Protein AF-A0A820NR62-F1 (afdb_monomer)

Mean predicted aligned error: 10.39 Å

Foldseek 3Di:
DVVVVVVVVVVVVVVVVPDQQDKDKAQADPPDPDDHWPGIDIDRHDQDVHDDDDPRRGVVDDDDDDDD

Radius of gyration: 21.33 Å; Cα contacts (8 Å, |Δi|>4): 46; chains: 1; bounding box: 70×34×32 Å

Secondary structure (DSSP, 8-state):
-HHHHHHHHHHHHHHHHT-----EEE---TTSSSS--SS-EEE-S--SS--PPPTTS-TT--------

Solvent-accessible surface area (backbone atoms only — not comparable to full-atom values): 4640 Å² total; per-residue (Å²): 119,70,68,62,53,54,51,52,53,51,50,51,53,54,56,64,73,65,62,74,73,72,60,48,70,49,75,51,47,87,87,49,96,61,93,40,48,77,54,67,46,76,42,67,59,83,80,69,93,63,74,89,74,62,90,66,53,58,66,84,69,80,83,92,78,87,87,130

Sequence (68 aa):
MIHQVKLLFFVSYILFNQYPIETTIFTCNTFASCGCSRYNVAINARIIGGEPAVNHSWGWAVSLRVLN

InterPro domains:
  IPR009003 Peptidase S1, PA clan [SSF50494] (15-66)

pLDDT: mean 82.12, std 9.68, range [59.22, 95.94]

Structure (mmCIF, N/CA/C/O backbone):
data_AF-A0A820NR62-F1
#
_entry.id   AF-A0A820NR62-F1
#
loop_
_atom_site.group_PDB
_atom_site.id
_atom_site.type_symbol
_atom_site.label_atom_id
_atom_site.label_alt_id
_atom_site.label_comp_id
_atom_site.label_asym_id
_atom_site.label_entity_id
_atom_site.label_seq_id
_atom_site.pdbx_PDB_ins_code
_atom_site.Cartn_x
_atom_site.Cartn_y
_atom_site.Cartn_z
_atom_site.occupancy
_atom_site.B_iso_or_equiv
_atom_site.auth_seq_id
_atom_site.auth_comp_id
_atom_site.auth_asym_id
_atom_site.auth_atom_id
_atom_site.pdbx_PDB_model_num
ATOM 1 N N . MET A 1 1 ? 46.085 19.144 15.366 1.00 59.22 1 MET A N 1
ATOM 2 C CA . MET A 1 1 ? 44.717 18.854 15.860 1.00 59.22 1 MET A CA 1
ATOM 3 C C . MET A 1 1 ? 43.619 19.134 14.817 1.00 59.22 1 MET A C 1
ATOM 5 O O . MET A 1 1 ? 42.743 18.303 14.661 1.00 59.22 1 MET A O 1
ATOM 9 N N . ILE A 1 2 ? 43.688 20.220 14.031 1.00 62.34 2 ILE A N 1
ATOM 10 C CA . ILE A 1 2 ? 42.679 20.609 13.009 1.00 62.34 2 ILE A CA 1
ATOM 11 C C . ILE A 1 2 ? 42.554 19.652 11.797 1.00 62.34 2 ILE A C 1
ATOM 13 O O . ILE A 1 2 ? 41.457 19.450 11.283 1.00 62.34 2 ILE A O 1
ATOM 17 N N . HIS A 1 3 ? 43.647 19.019 11.351 1.00 66.12 3 HIS A N 1
ATOM 18 C CA . HIS A 1 3 ? 43.617 18.087 10.209 1.00 66.12 3 HIS A CA 1
ATOM 19 C C . HIS A 1 3 ? 42.835 16.795 10.484 1.00 66.12 3 HIS A C 1
ATOM 21 O O . HIS A 1 3 ? 42.152 16.294 9.596 1.00 66.12 3 HIS A O 1
ATOM 27 N N . GLN A 1 4 ? 42.894 16.291 11.720 1.00 69.44 4 GLN A N 1
ATOM 28 C CA . GLN A 1 4 ? 42.182 15.079 12.138 1.00 69.44 4 GLN A CA 1
ATOM 29 C C . GLN A 1 4 ? 40.660 15.296 12.111 1.00 69.44 4 GLN A C 1
ATOM 31 O O . GLN A 1 4 ? 39.911 14.437 11.661 1.00 69.44 4 GLN A O 1
ATOM 36 N N . VAL A 1 5 ? 40.202 16.492 12.498 1.00 71.56 5 VAL A N 1
ATOM 37 C CA . VAL A 1 5 ? 38.780 16.868 12.475 1.00 71.56 5 VAL A CA 1
ATOM 38 C C . VAL A 1 5 ? 38.252 16.963 11.039 1.00 71.56 5 VAL A C 1
ATOM 40 O O . VAL A 1 5 ? 37.187 16.427 10.747 1.00 71.56 5 VAL A O 1
ATOM 43 N N . LYS A 1 6 ? 39.014 17.562 10.110 1.00 76.94 6 LYS A N 1
ATOM 44 C CA . LYS A 1 6 ? 38.647 17.603 8.680 1.00 76.94 6 LYS A CA 1
ATOM 45 C C . LYS A 1 6 ? 38.508 16.208 8.069 1.00 76.94 6 LYS A C 1
ATOM 47 O O . LYS A 1 6 ? 37.582 15.988 7.295 1.00 76.94 6 LYS A O 1
ATOM 52 N N . LEU A 1 7 ? 39.398 15.283 8.432 1.00 76.50 7 LEU A N 1
ATOM 53 C CA . LEU A 1 7 ? 39.338 13.899 7.967 1.00 76.50 7 LEU A CA 1
ATOM 54 C C . LEU A 1 7 ? 38.053 13.209 8.446 1.00 76.50 7 LEU A C 1
ATOM 56 O O . LEU A 1 7 ? 37.375 12.579 7.644 1.00 76.50 7 LEU A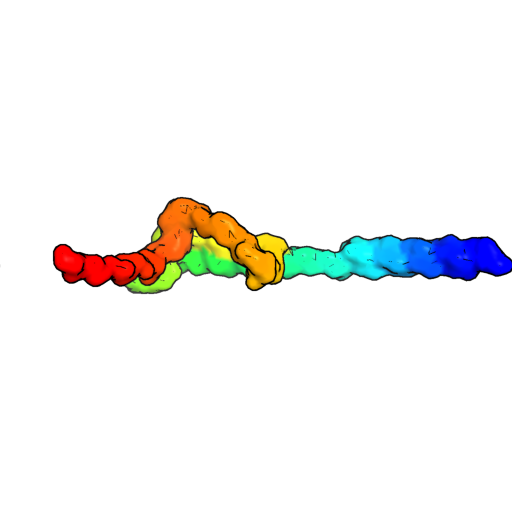 O 1
ATOM 60 N N . LEU A 1 8 ? 37.670 13.393 9.713 1.00 82.31 8 LEU A N 1
ATOM 61 C CA . LEU A 1 8 ? 36.432 12.831 10.267 1.00 82.31 8 LEU A CA 1
ATOM 62 C C . LEU A 1 8 ? 35.173 13.375 9.578 1.00 82.31 8 LEU A C 1
ATOM 64 O O . LEU A 1 8 ? 34.268 12.602 9.271 1.00 82.31 8 LEU A O 1
ATOM 68 N N . PHE A 1 9 ? 35.120 14.677 9.282 1.00 80.19 9 PHE A N 1
ATOM 69 C CA . PHE A 1 9 ? 34.012 15.262 8.517 1.00 80.19 9 PHE A CA 1
ATOM 70 C C . PHE A 1 9 ? 33.938 14.708 7.094 1.00 80.19 9 PHE A C 1
ATOM 72 O O . PHE A 1 9 ? 32.848 14.407 6.611 1.00 80.19 9 PHE A O 1
ATOM 79 N N . PHE A 1 10 ? 35.088 14.537 6.442 1.00 83.50 10 PHE A N 1
ATOM 80 C CA . PHE A 1 10 ? 35.154 13.975 5.098 1.00 83.50 10 PHE A CA 1
ATOM 81 C C . PHE A 1 10 ? 34.691 12.512 5.084 1.00 83.50 10 PHE A C 1
ATOM 83 O O . PHE A 1 10 ? 33.866 12.138 4.261 1.00 83.50 10 PHE A O 1
ATOM 90 N N . V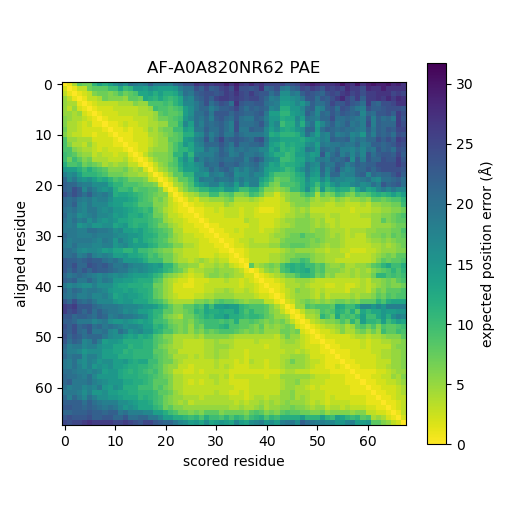AL A 1 11 ? 35.143 11.703 6.046 1.00 84.94 11 VAL A N 1
ATOM 91 C CA . VAL A 1 11 ? 34.720 10.302 6.207 1.00 84.94 11 VAL A CA 1
ATOM 92 C C . VAL A 1 11 ? 33.220 10.213 6.501 1.00 84.94 11 VAL A C 1
ATOM 94 O O . VAL A 1 11 ? 32.527 9.447 5.846 1.00 84.94 11 VAL A O 1
ATOM 97 N N . SER A 1 12 ? 32.692 11.034 7.414 1.00 82.25 12 SER A N 1
ATOM 98 C CA . SER A 1 12 ? 31.253 11.087 7.717 1.00 82.25 12 SER A CA 1
ATOM 99 C C . SER A 1 12 ? 30.410 11.449 6.488 1.00 82.25 12 SER A C 1
ATOM 101 O O . SER A 1 12 ? 29.395 10.809 6.221 1.00 82.25 12 SER A O 1
ATOM 103 N N . TYR A 1 13 ? 30.861 12.423 5.693 1.00 78.75 13 TYR A N 1
ATOM 104 C CA . TYR A 1 13 ? 30.197 12.817 4.452 1.00 78.75 13 TYR A CA 1
ATOM 105 C C . TYR A 1 13 ? 30.209 11.695 3.408 1.00 78.75 13 TYR A C 1
ATOM 107 O O . TYR A 1 13 ? 29.179 11.421 2.795 1.00 78.75 13 TYR A O 1
ATOM 115 N N . ILE A 1 14 ? 31.342 11.015 3.220 1.00 78.62 14 ILE A N 1
ATOM 116 C CA . ILE A 1 14 ? 31.432 9.877 2.295 1.00 78.62 14 ILE A CA 1
ATOM 117 C C . ILE A 1 14 ? 30.511 8.743 2.747 1.00 78.62 14 ILE A C 1
ATOM 119 O O . ILE A 1 14 ? 29.730 8.257 1.935 1.00 78.62 14 ILE A O 1
ATOM 123 N N . LEU A 1 15 ? 30.527 8.394 4.036 1.00 71.44 15 LEU A N 1
ATOM 124 C CA . LEU A 1 15 ? 29.635 7.378 4.585 1.00 71.44 15 LEU A CA 1
ATOM 125 C C . LEU A 1 15 ? 28.159 7.778 4.378 1.00 71.44 15 L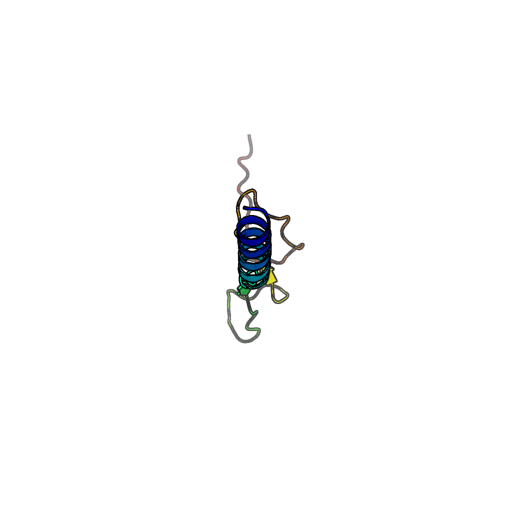EU A C 1
ATOM 127 O O . LEU A 1 15 ? 27.388 6.974 3.870 1.00 71.44 15 LEU A O 1
ATOM 131 N N . PHE A 1 16 ? 27.773 9.034 4.646 1.00 68.25 16 PHE A N 1
ATOM 132 C CA . PHE A 1 16 ? 26.401 9.529 4.439 1.00 68.25 16 PHE A CA 1
ATOM 133 C C . PHE A 1 16 ? 25.876 9.370 3.008 1.00 68.25 16 PHE A C 1
ATOM 135 O O . PHE A 1 16 ? 24.715 9.019 2.811 1.00 68.25 16 PHE A O 1
ATOM 142 N N . ASN A 1 17 ? 26.729 9.589 2.009 1.00 66.44 17 ASN A N 1
ATOM 143 C CA . ASN A 1 17 ? 26.354 9.455 0.600 1.00 66.44 17 ASN A CA 1
ATOM 144 C C . ASN A 1 17 ? 26.349 7.997 0.101 1.00 66.44 17 ASN A C 1
ATOM 146 O O . ASN A 1 17 ? 25.894 7.739 -1.011 1.00 66.44 17 ASN A O 1
ATOM 150 N N . GLN A 1 18 ? 26.862 7.045 0.887 1.00 66.94 18 GLN A N 1
ATOM 151 C CA . GLN A 1 18 ? 26.982 5.636 0.499 1.00 66.94 18 GLN A CA 1
ATOM 152 C C . GLN A 1 18 ? 25.783 4.769 0.886 1.00 66.94 18 GLN A C 1
ATOM 154 O O . GLN A 1 18 ? 25.749 3.608 0.481 1.00 66.94 18 GLN A O 1
ATOM 159 N N . TYR A 1 19 ? 24.808 5.282 1.640 1.00 66.38 19 TYR A N 1
ATOM 160 C CA . TYR A 1 19 ? 23.597 4.528 1.969 1.00 66.38 19 TYR A CA 1
ATOM 161 C C . TYR A 1 19 ? 22.477 4.920 0.993 1.00 66.38 19 TYR A C 1
ATOM 163 O O . TYR A 1 19 ? 21.767 5.900 1.243 1.00 66.38 19 TYR A O 1
ATOM 171 N N . PRO A 1 20 ? 22.306 4.217 -0.144 1.00 64.00 20 PRO A N 1
ATOM 172 C CA . PRO A 1 20 ? 21.126 4.428 -0.963 1.00 64.00 20 PRO A CA 1
ATOM 173 C C . PRO A 1 20 ? 19.899 4.092 -0.117 1.00 64.00 20 PRO A C 1
ATOM 175 O O . PRO A 1 20 ? 19.868 3.091 0.600 1.00 64.00 20 PRO A O 1
ATOM 178 N N . ILE A 1 21 ? 18.885 4.947 -0.187 1.00 66.19 21 ILE A N 1
ATOM 179 C CA . ILE A 1 21 ? 17.586 4.624 0.383 1.00 66.19 21 ILE A CA 1
ATOM 180 C C . ILE A 1 21 ? 17.033 3.472 -0.464 1.00 66.19 21 ILE A C 1
ATOM 182 O O . ILE A 1 21 ? 16.778 3.647 -1.654 1.00 66.19 21 ILE A O 1
ATOM 186 N N . GLU A 1 22 ? 16.942 2.278 0.120 1.00 74.56 22 GLU A N 1
ATOM 187 C CA . GLU A 1 22 ? 16.500 1.076 -0.586 1.00 74.56 22 GLU A CA 1
ATOM 188 C C . GLU A 1 22 ? 14.999 1.185 -0.868 1.00 74.56 22 GLU A C 1
ATOM 190 O O . GLU A 1 22 ? 14.164 1.073 0.033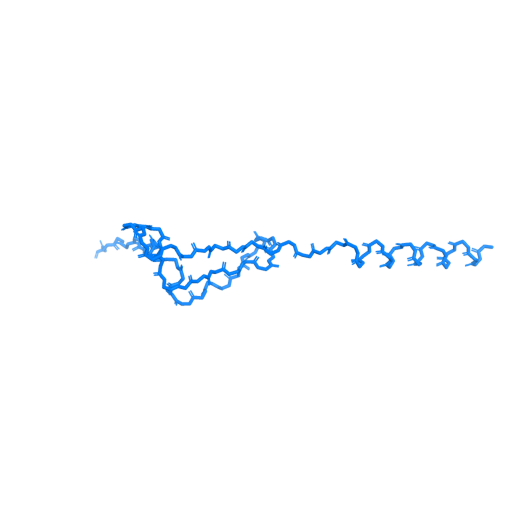 1.00 74.56 22 GLU A O 1
ATOM 195 N N . THR A 1 23 ? 14.656 1.472 -2.124 1.00 79.88 23 THR A N 1
ATOM 196 C CA . THR A 1 23 ? 13.265 1.531 -2.563 1.00 79.88 23 THR A CA 1
ATOM 197 C C . THR A 1 23 ? 12.774 0.118 -2.849 1.00 79.88 23 THR A C 1
ATOM 199 O O . THR A 1 23 ? 13.410 -0.654 -3.567 1.00 79.88 23 THR A O 1
ATOM 202 N N . THR A 1 24 ? 11.623 -0.241 -2.285 1.00 86.12 24 THR A N 1
ATOM 203 C CA . THR A 1 24 ? 10.985 -1.531 -2.578 1.00 86.12 24 THR A CA 1
ATOM 204 C C . THR A 1 24 ? 9.866 -1.307 -3.581 1.00 86.12 24 THR A C 1
ATOM 206 O O . THR A 1 24 ? 8.969 -0.495 -3.360 1.00 86.12 24 THR A O 1
ATOM 209 N N . ILE A 1 25 ? 9.936 -1.992 -4.723 1.00 89.12 25 ILE A N 1
ATOM 210 C CA . ILE A 1 25 ? 8.947 -1.863 -5.796 1.00 89.12 25 ILE A CA 1
ATOM 211 C C . ILE A 1 25 ? 8.064 -3.10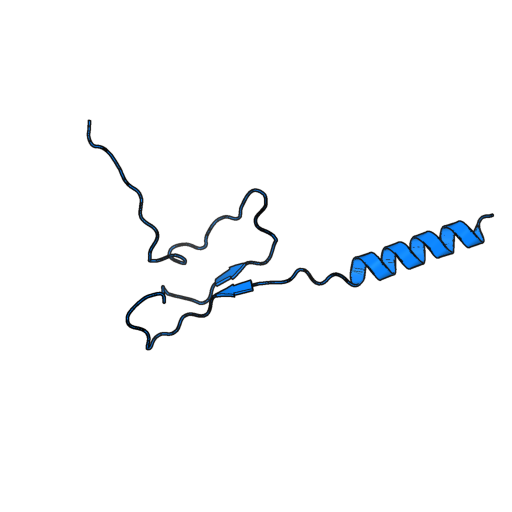7 -5.805 1.00 89.12 25 ILE A C 1
ATOM 213 O O . ILE A 1 25 ? 8.519 -4.208 -6.110 1.00 89.12 25 ILE A O 1
ATOM 217 N N . PHE A 1 26 ? 6.781 -2.916 -5.522 1.00 88.88 26 PHE A N 1
ATOM 218 C CA . PHE A 1 26 ? 5.742 -3.923 -5.675 1.00 88.88 26 PHE A CA 1
ATOM 219 C C . PHE A 1 26 ? 5.236 -3.888 -7.115 1.00 88.88 26 PHE A C 1
ATOM 221 O O . PHE A 1 26 ? 4.594 -2.924 -7.542 1.00 88.88 26 PHE A O 1
ATOM 228 N N . THR A 1 27 ? 5.557 -4.928 -7.880 1.00 90.88 27 THR A N 1
ATOM 229 C CA . THR A 1 27 ? 5.173 -5.043 -9.287 1.00 90.88 27 THR A CA 1
ATOM 230 C C . THR A 1 27 ? 3.804 -5.701 -9.438 1.00 90.88 27 THR A C 1
ATOM 232 O O . THR A 1 27 ? 3.475 -6.691 -8.787 1.00 90.88 27 THR A O 1
ATOM 235 N N . CYS A 1 28 ? 2.984 -5.137 -10.320 1.00 90.50 28 CYS A N 1
ATOM 236 C CA . CYS A 1 28 ? 1.664 -5.649 -10.650 1.00 90.50 28 CYS A CA 1
ATOM 237 C C . CYS A 1 28 ? 1.795 -6.665 -11.788 1.00 90.50 28 CYS A C 1
ATOM 239 O O . CYS A 1 28 ? 2.137 -6.303 -12.914 1.00 90.50 28 CYS A O 1
ATOM 241 N N . ASN A 1 29 ? 1.511 -7.938 -11.508 1.00 92.00 29 ASN A N 1
ATOM 242 C CA . ASN A 1 29 ? 1.383 -8.952 -12.549 1.00 92.00 29 ASN A CA 1
ATOM 243 C C . ASN A 1 29 ? -0.061 -8.988 -13.066 1.00 92.00 29 ASN A C 1
ATOM 245 O O . ASN A 1 29 ? -0.935 -9.561 -12.419 1.00 92.00 29 ASN A O 1
ATOM 249 N N . THR A 1 30 ? -0.303 -8.415 -14.244 1.00 89.44 30 THR A N 1
ATOM 250 C CA . THR A 1 30 ? -1.639 -8.359 -14.862 1.00 89.44 30 THR A CA 1
ATOM 251 C C . THR A 1 30 ? -2.172 -9.720 -15.314 1.00 89.44 30 THR A C 1
ATOM 253 O O . THR A 1 30 ? -3.363 -9.838 -15.585 1.00 89.44 30 THR A O 1
ATOM 256 N N . PHE A 1 31 ? -1.324 -10.750 -15.382 1.00 92.62 31 PHE A N 1
ATOM 257 C CA . PHE A 1 31 ? -1.730 -12.123 -15.696 1.00 92.62 31 PHE A CA 1
ATOM 258 C C . PHE A 1 31 ? -2.113 -12.933 -14.453 1.00 92.62 31 PHE A C 1
ATOM 260 O O . PHE A 1 31 ? -2.661 -14.027 -14.579 1.00 92.62 31 PHE A O 1
ATOM 267 N N . ALA A 1 32 ? -1.807 -12.434 -13.253 1.00 91.00 32 ALA A N 1
ATOM 268 C CA . ALA A 1 32 ? -2.178 -13.105 -12.019 1.00 91.00 32 ALA A CA 1
ATOM 269 C C . ALA A 1 32 ? -3.670 -12.899 -11.724 1.00 91.00 32 ALA A C 1
ATOM 271 O O . ALA A 1 32 ? -4.208 -11.807 -11.894 1.00 91.00 32 ALA A O 1
ATOM 272 N N . SER A 1 33 ? -4.334 -13.938 -11.215 1.00 91.62 33 SER A N 1
ATOM 273 C CA . SER A 1 33 ? -5.744 -13.867 -10.810 1.00 91.62 33 SER A CA 1
ATOM 274 C C . SER A 1 33 ? -5.984 -12.986 -9.578 1.00 91.62 33 SER A C 1
ATOM 276 O O . SER A 1 33 ? -7.120 -12.610 -9.301 1.00 91.62 33 SER A O 1
ATOM 278 N N . CYS A 1 34 ? -4.941 -12.687 -8.801 1.00 90.44 34 CYS A N 1
ATOM 279 C CA . CYS A 1 34 ? -5.010 -11.861 -7.600 1.00 90.44 34 CYS A CA 1
ATOM 280 C C . CYS A 1 34 ? -3.663 -11.171 -7.317 1.00 90.44 34 CYS A C 1
ATOM 282 O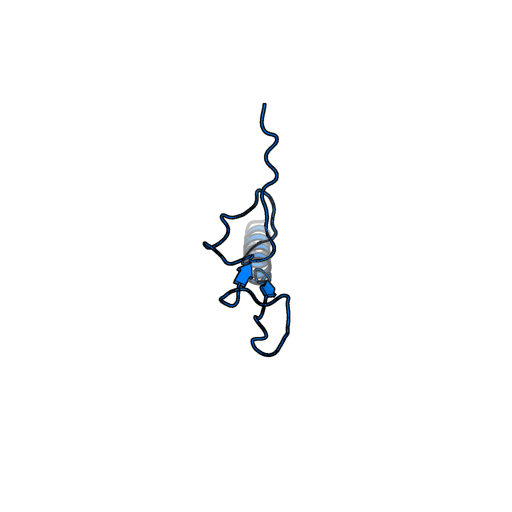 O . CYS A 1 34 ? -2.657 -11.435 -7.973 1.00 90.44 34 CYS A O 1
ATOM 284 N N . GLY A 1 35 ? -3.647 -10.259 -6.340 1.00 87.56 35 GLY A N 1
ATOM 285 C CA . GLY A 1 35 ? -2.436 -9.572 -5.870 1.00 87.56 35 GLY A CA 1
ATOM 286 C C . GLY A 1 35 ? -2.006 -8.362 -6.708 1.00 87.56 35 GLY A C 1
ATOM 287 O O . GLY A 1 35 ? -1.332 -7.477 -6.188 1.00 87.56 35 GLY A O 1
ATOM 288 N N . CYS A 1 36 ? -2.448 -8.261 -7.963 1.00 89.12 36 CYS A N 1
ATOM 289 C CA . CYS A 1 36 ? -2.274 -7.067 -8.787 1.00 89.12 36 CYS A CA 1
ATOM 290 C C . CYS A 1 36 ? -3.446 -6.103 -8.555 1.00 89.12 36 CYS A C 1
ATOM 292 O O . CYS A 1 36 ? -4.608 -6.476 -8.698 1.00 89.12 36 CYS A O 1
ATOM 294 N N . SER A 1 37 ? -3.125 -4.872 -8.144 1.00 83.81 37 SER A N 1
ATOM 295 C CA . SER A 1 37 ? -4.105 -3.785 -8.047 1.00 83.81 37 SER A CA 1
ATOM 296 C C . SER A 1 37 ? -4.214 -3.077 -9.398 1.00 83.81 37 SER A C 1
ATOM 298 O O . SER A 1 37 ? -4.696 -3.669 -10.357 1.00 83.81 37 SER A O 1
ATOM 300 N N . ARG A 1 38 ? -3.757 -1.823 -9.513 1.00 79.75 38 ARG A N 1
ATOM 301 C CA . ARG A 1 38 ? -3.878 -1.041 -10.755 1.00 79.75 38 ARG A CA 1
ATOM 302 C C . ARG A 1 38 ? -2.544 -0.563 -11.328 1.00 79.75 38 ARG A C 1
ATOM 304 O O . ARG A 1 38 ? -2.465 -0.277 -12.517 1.00 79.75 38 ARG A O 1
ATOM 311 N N . TYR A 1 39 ? -1.513 -0.457 -10.499 1.00 83.12 39 TYR A N 1
ATOM 312 C CA . TYR A 1 39 ? -0.199 0.058 -10.875 1.00 83.12 39 TYR A CA 1
ATOM 313 C C . TYR A 1 39 ? 0.883 -0.513 -9.956 1.00 83.12 39 TYR A C 1
ATOM 315 O O . TYR A 1 39 ? 0.587 -1.040 -8.883 1.00 83.12 39 TYR A O 1
ATOM 323 N N . ASN A 1 40 ? 2.137 -0.399 -10.393 1.00 90.00 40 ASN A N 1
ATOM 324 C CA . ASN A 1 40 ? 3.297 -0.709 -9.564 1.00 90.00 40 ASN A CA 1
ATOM 325 C C . ASN A 1 40 ? 3.419 0.328 -8.443 1.00 90.00 40 ASN A C 1
ATOM 327 O O . ASN A 1 40 ? 3.206 1.519 -8.678 1.00 90.00 40 ASN A O 1
ATOM 331 N N . VAL A 1 41 ? 3.790 -0.115 -7.246 1.00 89.69 41 VAL A N 1
ATOM 332 C CA . VAL A 1 41 ? 3.916 0.750 -6.067 1.00 89.69 41 VAL A CA 1
ATOM 333 C C . VAL A 1 41 ? 5.371 0.769 -5.636 1.00 89.69 41 VAL A C 1
ATOM 335 O O . VAL A 1 41 ? 5.930 -0.280 -5.334 1.00 89.69 41 VAL A O 1
ATOM 338 N N . ALA A 1 42 ? 5.988 1.946 -5.618 1.00 88.00 42 ALA A N 1
ATOM 339 C CA . ALA A 1 42 ? 7.316 2.133 -5.050 1.00 88.00 42 ALA A CA 1
ATOM 340 C C . ALA A 1 42 ? 7.174 2.669 -3.624 1.00 88.00 42 ALA A C 1
ATOM 342 O O . ALA A 1 42 ? 6.493 3.672 -3.418 1.00 88.00 42 ALA A O 1
ATOM 343 N N . ILE A 1 43 ? 7.799 1.991 -2.666 1.00 85.31 43 ILE A N 1
ATOM 344 C CA . ILE A 1 43 ? 7.919 2.442 -1.281 1.00 85.31 43 ILE A CA 1
ATOM 345 C C . ILE A 1 43 ? 9.345 2.937 -1.103 1.00 85.31 43 ILE A C 1
ATOM 347 O O . ILE A 1 43 ? 10.303 2.160 -1.172 1.00 85.31 43 ILE A O 1
ATOM 351 N N . ASN A 1 44 ? 9.478 4.246 -0.913 1.00 76.31 44 ASN A N 1
ATOM 352 C CA . ASN A 1 44 ? 10.764 4.929 -0.995 1.00 76.31 44 ASN A CA 1
ATOM 353 C C . ASN A 1 44 ? 11.490 5.036 0.346 1.00 76.31 44 ASN A C 1
ATOM 355 O O . ASN A 1 44 ? 12.593 5.563 0.373 1.00 76.31 44 ASN A O 1
ATOM 359 N N . ALA A 1 45 ? 10.897 4.592 1.453 1.00 72.31 45 ALA A N 1
ATOM 360 C CA . ALA A 1 45 ? 11.485 4.737 2.777 1.00 72.31 45 ALA A CA 1
ATOM 361 C C . ALA A 1 45 ? 11.162 3.542 3.674 1.00 72.31 45 ALA A C 1
ATOM 363 O O . ALA A 1 45 ? 10.155 2.853 3.506 1.00 72.31 45 ALA A O 1
ATOM 364 N N . ARG A 1 46 ? 11.994 3.342 4.703 1.00 67.50 46 ARG A N 1
ATOM 365 C CA . ARG A 1 46 ? 11.621 2.500 5.840 1.00 67.50 46 ARG A CA 1
ATOM 366 C C . ARG A 1 46 ? 10.321 3.058 6.423 1.00 67.50 46 ARG A C 1
ATOM 368 O O . ARG A 1 46 ? 10.288 4.219 6.821 1.00 67.50 46 ARG A O 1
ATOM 375 N N . ILE A 1 47 ? 9.276 2.234 6.492 1.00 67.81 47 ILE A N 1
ATOM 376 C CA . ILE A 1 47 ? 7.948 2.635 6.977 1.00 67.81 47 ILE A CA 1
ATOM 377 C C . ILE A 1 47 ? 7.986 2.824 8.505 1.00 67.81 47 ILE A C 1
ATOM 379 O O . ILE A 1 47 ? 7.515 1.987 9.271 1.00 67.81 47 ILE A O 1
ATOM 383 N N . ILE A 1 48 ? 8.587 3.918 8.971 1.00 76.00 48 ILE A N 1
ATOM 384 C CA . ILE A 1 48 ? 8.452 4.420 10.342 1.00 76.00 48 ILE A CA 1
ATOM 385 C C . ILE A 1 48 ? 7.561 5.655 10.264 1.00 76.00 48 ILE A C 1
ATOM 387 O O . ILE A 1 48 ? 7.896 6.605 9.569 1.00 76.00 48 ILE A O 1
ATOM 391 N N . GLY A 1 49 ? 6.412 5.634 10.938 1.00 82.25 49 GLY A N 1
ATOM 392 C CA . GLY A 1 49 ? 5.405 6.702 10.838 1.00 82.25 49 GLY A CA 1
ATOM 393 C C . GLY A 1 49 ? 4.476 6.592 9.623 1.00 82.25 49 GLY A C 1
ATOM 394 O O . GLY A 1 49 ? 3.410 7.199 9.631 1.00 82.25 49 GLY A O 1
ATOM 395 N N . GLY A 1 50 ? 4.815 5.752 8.640 1.00 81.50 50 GLY A N 1
ATOM 396 C CA . GLY A 1 50 ? 3.984 5.520 7.460 1.00 81.50 50 GLY A CA 1
ATOM 397 C C . GLY A 1 50 ? 4.152 6.579 6.374 1.00 81.50 50 GLY A C 1
ATOM 398 O O . GLY A 1 50 ? 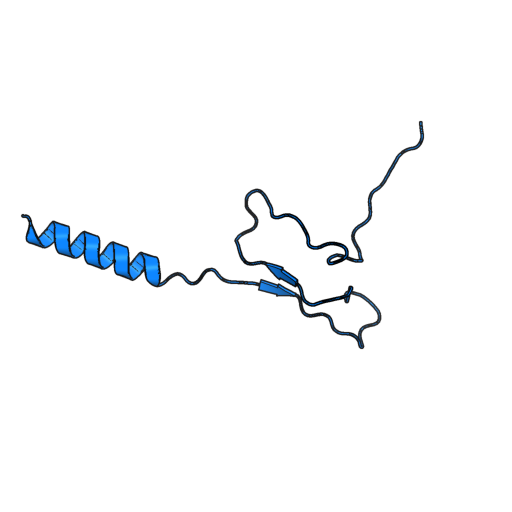4.743 7.633 6.587 1.00 81.50 50 GLY A O 1
ATOM 399 N N . GLU A 1 51 ? 3.598 6.290 5.202 1.00 84.19 51 GLU A N 1
ATOM 400 C CA . GLU A 1 51 ? 3.379 7.269 4.140 1.00 84.19 51 GLU A CA 1
ATOM 401 C C . GLU A 1 51 ? 1.926 7.169 3.652 1.00 84.19 51 GLU A C 1
ATOM 403 O O . GLU A 1 51 ? 1.310 6.102 3.770 1.00 84.19 51 GLU A O 1
ATOM 408 N N . PRO A 1 52 ? 1.342 8.254 3.119 1.00 87.19 52 PRO A N 1
ATOM 409 C CA . PRO A 1 52 ? 0.040 8.177 2.475 1.00 87.19 52 PRO A CA 1
ATOM 410 C C . PRO A 1 52 ? 0.075 7.183 1.311 1.00 87.19 52 PRO A C 1
ATOM 412 O O . PRO A 1 52 ? 0.871 7.319 0.384 1.00 87.19 52 PRO A O 1
ATOM 415 N N . ALA A 1 53 ? -0.818 6.195 1.335 1.00 88.31 53 ALA A N 1
ATOM 416 C CA . ALA A 1 53 ? -0.955 5.269 0.222 1.00 88.31 53 ALA A CA 1
ATOM 417 C C . ALA A 1 53 ? -1.525 5.984 -1.012 1.00 88.31 53 ALA A C 1
ATOM 419 O O . A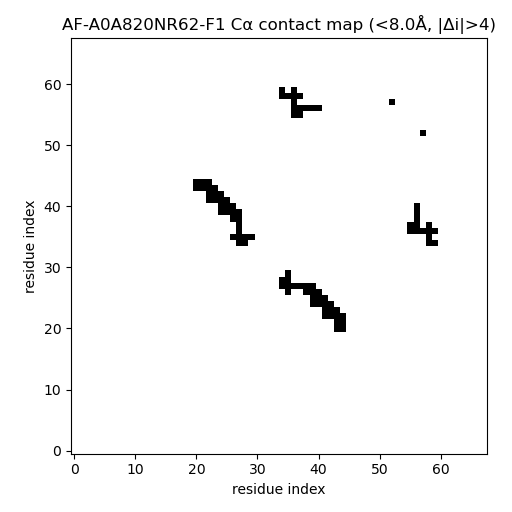LA A 1 53 ? -2.489 6.748 -0.914 1.00 88.31 53 ALA A O 1
ATOM 420 N N . VAL A 1 54 ? -0.968 5.690 -2.189 1.00 87.94 54 VAL A N 1
ATOM 421 C CA . VAL A 1 54 ? -1.525 6.172 -3.459 1.00 87.94 54 VAL A CA 1
ATOM 422 C C . VAL A 1 54 ? -2.936 5.601 -3.633 1.00 87.94 54 VAL A C 1
ATOM 424 O O . VAL A 1 54 ? -3.191 4.429 -3.357 1.00 87.94 54 VAL A O 1
ATOM 427 N N . ASN A 1 55 ? -3.869 6.416 -4.113 1.00 88.69 55 ASN A N 1
ATOM 428 C CA . ASN A 1 55 ? -5.276 6.036 -4.164 1.00 88.69 55 ASN A CA 1
ATOM 429 C C . ASN A 1 55 ? -5.544 4.789 -5.037 1.00 88.69 55 ASN A C 1
ATOM 431 O O . ASN A 1 55 ? -5.357 4.834 -6.250 1.00 88.69 55 ASN A O 1
ATOM 435 N N . HIS A 1 56 ? -6.077 3.722 -4.427 1.00 87.56 56 HIS A N 1
ATOM 436 C CA . HIS A 1 56 ? -6.314 2.396 -5.029 1.00 87.56 56 HIS A CA 1
ATOM 437 C C . HIS A 1 56 ? -5.052 1.550 -5.322 1.00 87.56 56 HIS A C 1
ATOM 439 O O . HIS A 1 56 ? -5.106 0.631 -6.142 1.00 87.56 56 HIS A O 1
ATOM 445 N N . SER A 1 57 ? -3.927 1.801 -4.639 1.00 90.00 57 SER A N 1
ATOM 446 C CA . SER A 1 57 ? -2.686 1.019 -4.811 1.00 90.00 57 SER A CA 1
ATOM 447 C C . SER A 1 57 ? -2.727 -0.355 -4.148 1.00 90.00 57 SER A C 1
ATOM 449 O O . SER A 1 57 ? -2.010 -1.262 -4.557 1.00 90.00 57 SER A O 1
ATOM 451 N N . TRP A 1 58 ? -3.562 -0.496 -3.119 1.00 90.56 58 TRP A N 1
ATOM 452 C CA . TRP A 1 58 ? -3.696 -1.692 -2.291 1.00 90.56 58 TRP A CA 1
ATOM 453 C C . TRP A 1 58 ? -5.116 -2.245 -2.426 1.00 90.56 58 TRP A C 1
ATOM 455 O O . TRP A 1 58 ? -5.948 -2.084 -1.542 1.00 90.56 58 TRP A O 1
ATOM 465 N N . GLY A 1 59 ? -5.423 -2.862 -3.564 1.00 89.75 59 GLY A N 1
ATOM 466 C CA . GLY A 1 59 ? -6.766 -3.330 -3.929 1.00 89.75 59 GLY A CA 1
ATOM 467 C C . GLY A 1 59 ? -7.340 -4.424 -3.025 1.00 89.75 59 GLY A C 1
ATOM 468 O O . GLY A 1 59 ? -8.539 -4.670 -3.055 1.00 89.75 59 GLY A O 1
ATOM 469 N N . TRP A 1 60 ? -6.506 -5.056 -2.200 1.00 89.69 60 TRP A N 1
ATOM 470 C CA . TRP A 1 60 ? -6.932 -5.993 -1.160 1.00 89.69 60 TRP A CA 1
ATOM 471 C C . TRP A 1 60 ? -7.321 -5.304 0.159 1.00 89.69 60 TRP A C 1
ATOM 473 O O . TRP A 1 60 ? -7.861 -5.960 1.048 1.00 89.69 60 TRP A O 1
ATOM 483 N N . ALA A 1 61 ? -7.036 -4.009 0.326 1.00 92.50 61 ALA A N 1
ATOM 484 C CA . ALA A 1 61 ? -7.321 -3.294 1.564 1.00 92.50 61 ALA A CA 1
ATOM 485 C C . ALA A 1 61 ? -8.830 -3.066 1.733 1.00 92.50 61 ALA A C 1
ATOM 487 O O . ALA A 1 61 ? -9.509 -2.569 0.835 1.00 92.50 61 ALA A O 1
ATOM 488 N N . VAL A 1 62 ? -9.347 -3.395 2.916 1.00 93.69 62 VAL A N 1
ATOM 489 C CA . VAL A 1 62 ? -10.764 -3.248 3.275 1.00 93.69 62 VAL A CA 1
ATOM 490 C C . VAL A 1 62 ? -10.906 -2.574 4.637 1.00 93.69 62 VAL A C 1
ATOM 492 O O . VAL A 1 62 ? -10.041 -2.712 5.500 1.00 93.69 62 VAL A O 1
ATOM 495 N N . SER A 1 63 ? -12.012 -1.855 4.850 1.00 95.12 63 SER A N 1
ATOM 496 C CA . SER A 1 63 ? -12.356 -1.275 6.153 1.00 95.12 63 SER A CA 1
ATOM 497 C C . SER A 1 63 ? -13.577 -1.979 6.734 1.00 95.12 63 SER A C 1
ATOM 499 O O . SER A 1 63 ? -14.650 -1.938 6.128 1.00 95.12 63 SER A O 1
ATOM 501 N N . LEU A 1 64 ? -13.443 -2.579 7.914 1.00 95.94 64 LEU A N 1
ATOM 502 C CA . LEU A 1 64 ? -14.585 -3.106 8.659 1.00 95.94 64 LEU A CA 1
ATOM 503 C C . LEU A 1 64 ? -15.330 -1.960 9.352 1.00 95.94 64 LEU A C 1
ATOM 505 O O . LEU A 1 64 ? -14.713 -1.064 9.927 1.00 95.94 64 LEU A O 1
ATOM 509 N N . ARG A 1 65 ? -16.663 -1.993 9.298 1.00 95.81 65 ARG A N 1
ATOM 510 C CA . ARG A 1 65 ? -17.541 -1.051 9.999 1.00 95.81 65 ARG A CA 1
ATOM 511 C C . ARG A 1 65 ? -18.630 -1.841 10.710 1.00 95.81 65 ARG A C 1
ATOM 513 O O . ARG A 1 65 ? -19.301 -2.649 10.076 1.00 95.81 65 ARG A O 1
ATOM 520 N N . VAL A 1 66 ? -18.788 -1.611 12.009 1.00 94.69 66 VAL A N 1
ATOM 521 C CA . VAL A 1 66 ? -19.915 -2.145 12.781 1.00 94.69 66 VAL A CA 1
ATOM 522 C C . VAL A 1 66 ? -21.047 -1.127 12.695 1.00 94.69 66 VAL A C 1
ATOM 524 O O . VAL A 1 66 ? -20.821 0.062 12.921 1.00 94.69 66 VAL A O 1
ATOM 527 N N . LEU A 1 67 ? -22.237 -1.582 12.312 1.00 91.50 67 LEU A N 1
ATOM 528 C CA . LEU A 1 67 ? -23.448 -0.767 12.350 1.00 91.50 67 LEU A CA 1
ATOM 529 C C . LEU A 1 67 ? -24.008 -0.836 13.773 1.00 91.50 67 LEU A C 1
ATOM 531 O O . LEU A 1 67 ? -24.199 -1.934 14.292 1.00 91.50 67 LEU A O 1
ATOM 535 N N . ASN A 1 68 ? -24.201 0.332 14.385 1.00 71.69 68 ASN A N 1
ATOM 536 C CA . ASN A 1 68 ? -24.851 0.487 15.685 1.00 71.69 68 ASN A CA 1
ATOM 537 C C . ASN A 1 68 ? -26.365 0.589 15.508 1.00 71.69 68 ASN A C 1
ATO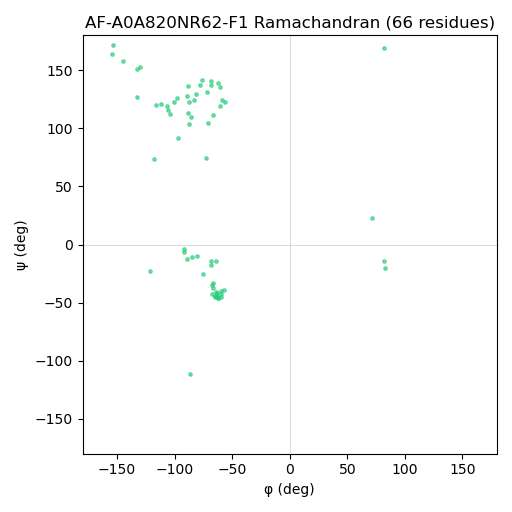M 539 O O . ASN A 1 68 ? -26.776 1.317 14.574 1.00 71.69 68 ASN A O 1
#

Nearest PDB structures (foldseek):
  6nn5-assembly1_B  TM=3.257E-01  e=9.826E+00  Homo sapiens

Organism: NCBI:txid433720